Protein AF-A0A1S2LWA8-F1 (afdb_monomer_lite)

Structure (mmCIF, N/CA/C/O backbone):
data_AF-A0A1S2LWA8-F1
#
_entry.id   AF-A0A1S2LWA8-F1
#
loop_
_atom_site.group_PDB
_atom_site.id
_atom_site.type_symbol
_atom_site.label_atom_id
_atom_site.label_alt_id
_atom_site.label_comp_id
_atom_site.label_asym_id
_atom_site.label_entity_id
_atom_site.label_seq_id
_atom_site.pdbx_PDB_ins_code
_atom_site.Cartn_x
_atom_site.Cartn_y
_atom_site.Cartn_z
_atom_site.occupancy
_atom_site.B_iso_or_equiv
_atom_site.auth_seq_id
_atom_site.auth_comp_id
_atom_site.auth_asym_id
_atom_site.auth_atom_id
_atom_site.pdbx_PDB_model_num
ATOM 1 N N . MET A 1 1 ? -25.004 -13.794 8.373 1.00 42.56 1 MET A N 1
ATOM 2 C CA . MET A 1 1 ? -23.768 -14.516 8.740 1.00 42.56 1 MET A CA 1
ATOM 3 C C . MET A 1 1 ? -23.970 -15.982 8.412 1.00 42.56 1 MET A C 1
ATOM 5 O O . MET A 1 1 ? -24.884 -16.584 8.961 1.00 42.56 1 MET A O 1
ATOM 9 N N . SER A 1 2 ? -23.200 -16.528 7.473 1.00 46.38 2 SER A N 1
ATOM 10 C CA . SER A 1 2 ? -23.261 -17.955 7.141 1.00 46.38 2 SER A CA 1
ATOM 11 C C . SER A 1 2 ? -22.416 -18.733 8.149 1.00 46.38 2 SER A C 1
ATOM 13 O O . SER A 1 2 ? -21.214 -18.502 8.241 1.00 46.38 2 SER A O 1
ATOM 15 N N . ASN A 1 3 ? -23.039 -19.629 8.916 1.00 40.62 3 ASN A N 1
ATOM 16 C CA . ASN A 1 3 ? -22.340 -20.560 9.801 1.00 40.62 3 ASN A CA 1
ATOM 17 C C . ASN A 1 3 ? -21.990 -21.819 9.009 1.00 40.62 3 ASN A C 1
ATOM 19 O O . ASN A 1 3 ? -22.881 -22.567 8.609 1.00 40.62 3 ASN A O 1
ATOM 23 N N . PHE A 1 4 ? -20.702 -22.062 8.788 1.00 53.09 4 PHE A N 1
ATOM 24 C CA . PHE A 1 4 ? -20.231 -23.318 8.215 1.00 53.09 4 PHE A CA 1
ATOM 25 C C . PHE A 1 4 ? -19.906 -24.288 9.353 1.00 53.09 4 PHE A C 1
ATOM 27 O O . PHE A 1 4 ? -19.046 -24.005 10.184 1.00 53.09 4 PHE A O 1
ATOM 34 N N . VAL A 1 5 ? -20.593 -25.431 9.398 1.00 47.03 5 VAL A N 1
ATOM 35 C CA . VAL A 1 5 ? -20.326 -26.511 10.357 1.00 47.03 5 VAL A CA 1
ATOM 36 C C . VAL A 1 5 ? -19.763 -27.703 9.589 1.00 47.03 5 VAL A C 1
ATOM 38 O O . VAL A 1 5 ? -20.444 -28.262 8.735 1.00 47.03 5 VAL A O 1
ATOM 41 N N . GLY A 1 6 ? -18.519 -28.079 9.901 1.00 55.72 6 GLY A N 1
ATOM 42 C CA . GLY A 1 6 ? -17.892 -29.320 9.436 1.00 55.72 6 GLY A CA 1
ATOM 43 C C . GLY A 1 6 ? -17.455 -29.323 7.969 1.00 55.72 6 GLY A C 1
ATOM 44 O O . GLY A 1 6 ? -17.996 -30.078 7.167 1.00 55.72 6 GLY A O 1
ATOM 45 N N . ILE A 1 7 ? -16.435 -28.535 7.616 1.00 67.88 7 ILE A N 1
ATOM 46 C CA . ILE A 1 7 ? -15.766 -28.664 6.313 1.00 67.88 7 ILE A CA 1
ATOM 47 C C . ILE A 1 7 ? -14.689 -29.750 6.436 1.00 67.88 7 ILE A C 1
ATOM 49 O O . ILE A 1 7 ? -13.716 -29.585 7.169 1.00 67.88 7 ILE A O 1
ATOM 53 N N . ASN A 1 8 ? -14.868 -30.868 5.731 1.00 59.00 8 ASN A N 1
ATOM 54 C CA . ASN A 1 8 ? -13.890 -31.953 5.655 1.00 59.00 8 ASN A CA 1
ATOM 55 C C . ASN A 1 8 ? -13.196 -31.902 4.289 1.00 59.00 8 ASN A C 1
ATOM 57 O O . ASN A 1 8 ? -13.852 -32.088 3.265 1.00 59.00 8 ASN A O 1
ATOM 61 N N . ILE A 1 9 ? -11.892 -31.619 4.278 1.00 65.38 9 ILE A N 1
ATOM 62 C CA . ILE A 1 9 ? -11.094 -31.483 3.055 1.00 65.38 9 ILE A CA 1
ATOM 63 C C . ILE A 1 9 ? -10.131 -32.666 2.982 1.00 65.38 9 ILE A C 1
ATOM 65 O O . ILE A 1 9 ? -9.384 -32.920 3.925 1.00 65.38 9 ILE A O 1
ATOM 69 N N . LYS A 1 10 ? -10.169 -33.395 1.866 1.00 55.91 10 LYS A N 1
ATOM 70 C CA . LYS A 1 10 ? -9.328 -34.565 1.584 1.00 55.91 10 LYS A CA 1
ATOM 71 C C . LYS A 1 10 ? -8.577 -34.343 0.269 1.00 55.91 10 LYS A C 1
ATOM 73 O O . LYS A 1 10 ? -9.036 -33.560 -0.556 1.00 55.91 10 LYS A O 1
ATOM 78 N N . ASP A 1 11 ? -7.433 -35.007 0.112 1.00 54.97 11 ASP A N 1
ATOM 79 C CA . ASP A 1 11 ? -6.541 -34.923 -1.059 1.00 54.97 11 ASP A CA 1
ATOM 80 C C . ASP A 1 11 ? -6.012 -33.512 -1.375 1.00 54.97 11 ASP A C 1
ATOM 82 O O . ASP A 1 11 ? -6.170 -32.975 -2.467 1.00 54.97 11 ASP A O 1
ATOM 86 N N . THR A 1 12 ? -5.319 -32.899 -0.410 1.00 56.97 12 THR A N 1
ATOM 87 C CA . THR A 1 12 ? -4.742 -31.547 -0.542 1.00 56.97 12 THR A CA 1
ATOM 88 C C . THR A 1 12 ? -3.386 -31.504 -1.248 1.00 56.97 12 THR A C 1
ATOM 90 O O . THR A 1 12 ? -2.685 -30.492 -1.179 1.00 56.97 12 THR A O 1
ATOM 93 N N . SER A 1 13 ? -2.967 -32.585 -1.900 1.00 45.88 13 SER A N 1
ATOM 94 C CA . SER A 1 13 ? -1.712 -32.620 -2.650 1.00 45.88 13 SER A CA 1
ATOM 95 C C . SER A 1 13 ? -1.758 -31.539 -3.739 1.00 45.88 13 SER A C 1
ATOM 97 O O . SER A 1 13 ? -2.623 -31.568 -4.608 1.00 45.88 13 SER A O 1
ATOM 99 N N . ASN A 1 14 ? -0.867 -30.548 -3.657 1.00 47.25 14 ASN A N 1
ATOM 100 C CA . ASN A 1 14 ? -0.831 -29.348 -4.512 1.00 47.25 14 ASN A CA 1
ATOM 101 C C . ASN A 1 14 ? -2.046 -28.402 -4.426 1.00 47.25 14 ASN A C 1
ATOM 103 O O . ASN A 1 14 ? -2.249 -27.587 -5.324 1.00 47.25 14 ASN A O 1
ATOM 107 N N . SER A 1 15 ? -2.832 -28.457 -3.352 1.00 49.28 15 SER A N 1
ATOM 108 C CA . SER A 1 15 ? -3.940 -27.520 -3.133 1.00 49.28 15 SER A CA 1
ATOM 109 C C . SER A 1 15 ? -3.605 -26.499 -2.048 1.00 49.28 15 SER A C 1
ATOM 111 O O . SER A 1 15 ? -3.005 -26.841 -1.032 1.00 49.28 15 SER A O 1
ATOM 113 N N . ASN A 1 16 ? -4.034 -25.249 -2.238 1.00 49.22 16 ASN A N 1
ATOM 114 C CA . ASN A 1 16 ? -3.970 -24.214 -1.208 1.00 49.22 16 ASN A CA 1
ATOM 115 C C . ASN A 1 16 ? -5.386 -23.960 -0.672 1.00 49.22 16 ASN A C 1
ATOM 117 O O . ASN A 1 16 ? -6.257 -23.512 -1.416 1.00 49.22 16 ASN A O 1
ATOM 121 N N . ILE A 1 17 ? -5.626 -24.281 0.600 1.00 53.62 17 ILE A N 1
ATOM 122 C CA . ILE A 1 17 ? -6.895 -24.008 1.280 1.00 53.62 17 ILE A CA 1
ATOM 123 C C . ILE A 1 17 ? -6.747 -22.671 1.980 1.00 53.62 17 ILE A C 1
ATOM 125 O O . ILE A 1 17 ? -5.808 -22.471 2.748 1.00 53.62 17 ILE A O 1
ATOM 129 N N . THR A 1 18 ? -7.683 -21.760 1.747 1.00 48.44 18 THR A N 1
ATOM 130 C CA . THR A 1 18 ? -7.630 -20.450 2.382 1.00 48.44 18 THR A CA 1
ATOM 131 C C . THR A 1 18 ? -8.966 -20.094 3.014 1.00 48.44 18 THR A C 1
ATOM 133 O O . THR A 1 18 ? -9.996 -20.062 2.348 1.00 48.44 18 THR A O 1
ATOM 136 N N . LEU A 1 19 ? -8.935 -19.875 4.328 1.00 51.50 19 LEU A N 1
ATOM 137 C CA . LEU A 1 19 ? -10.082 -19.546 5.171 1.00 51.50 19 LEU A CA 1
ATOM 138 C C . LEU A 1 19 ? -9.870 -18.123 5.703 1.00 51.50 19 LEU A C 1
ATOM 140 O O . LEU A 1 19 ? -8.947 -17.889 6.480 1.00 51.50 19 LEU A O 1
ATOM 144 N N . GLY A 1 20 ? -10.678 -17.170 5.243 1.00 52.88 20 GLY A N 1
ATOM 145 C CA . GLY A 1 20 ? -10.557 -15.751 5.586 1.00 52.88 20 GLY A CA 1
ATOM 146 C C . GLY A 1 20 ? -11.265 -14.858 4.569 1.00 52.88 20 GLY A C 1
ATOM 147 O O . GLY A 1 20 ? -11.812 -15.353 3.585 1.00 52.88 20 GLY A O 1
ATOM 148 N N . ASP A 1 21 ? -11.259 -13.549 4.817 1.00 54.19 21 ASP A N 1
ATOM 149 C CA . ASP A 1 21 ? -11.858 -12.551 3.931 1.00 54.19 21 ASP A CA 1
ATOM 150 C C . ASP A 1 21 ? -11.178 -12.603 2.549 1.00 54.19 21 ASP A C 1
ATOM 152 O O . ASP A 1 21 ? -9.986 -12.303 2.410 1.00 54.19 21 ASP A O 1
ATOM 156 N N . GLY A 1 22 ? -11.907 -13.086 1.535 1.00 51.97 22 GLY A N 1
ATOM 157 C CA . GLY A 1 22 ? -11.350 -13.495 0.237 1.00 51.97 22 GLY A CA 1
ATOM 158 C C . GLY A 1 22 ? -10.564 -12.391 -0.477 1.00 51.97 22 GLY A C 1
ATOM 159 O O . GLY A 1 22 ? -9.638 -12.675 -1.238 1.00 51.97 22 GLY A O 1
ATOM 160 N N . ASN A 1 23 ? -10.861 -11.134 -0.158 1.00 56.72 23 ASN A N 1
ATOM 161 C CA . ASN A 1 23 ? -10.221 -9.956 -0.728 1.00 56.72 23 ASN A CA 1
ATOM 162 C C . ASN A 1 23 ? -8.742 -9.826 -0.322 1.00 56.72 23 ASN A C 1
ATOM 164 O O . ASN A 1 23 ? -7.891 -9.570 -1.177 1.00 56.72 23 ASN A O 1
ATOM 168 N N . LEU A 1 24 ? -8.391 -10.086 0.945 1.00 60.09 24 LEU A N 1
ATOM 169 C CA . LEU A 1 24 ? -7.002 -9.994 1.428 1.00 60.09 24 LEU A CA 1
ATOM 170 C C . LEU A 1 24 ? -6.101 -11.080 0.834 1.00 60.09 24 LEU A C 1
ATOM 172 O O . LEU A 1 24 ? -4.914 -10.859 0.588 1.00 60.09 24 LEU A O 1
ATOM 176 N N . LEU A 1 25 ? -6.660 -12.260 0.592 1.00 58.62 25 LEU A N 1
ATOM 177 C CA . LEU A 1 25 ? -5.923 -13.413 0.081 1.00 58.62 25 LEU A CA 1
ATOM 178 C C . LEU A 1 25 ? -5.597 -13.253 -1.401 1.00 58.62 25 LEU A C 1
ATOM 180 O O . LEU A 1 25 ? -4.465 -13.511 -1.808 1.00 58.62 25 LEU A O 1
ATOM 184 N N . LEU A 1 26 ? -6.550 -12.740 -2.181 1.00 61.88 26 LEU A N 1
ATOM 185 C CA . LEU A 1 26 ? -6.325 -12.360 -3.574 1.00 61.88 26 LEU A CA 1
ATOM 186 C C . LEU A 1 26 ? -5.265 -11.256 -3.682 1.00 61.88 26 LEU A C 1
ATOM 188 O O . LEU A 1 26 ? -4.352 -11.361 -4.503 1.00 61.88 26 LEU A O 1
ATOM 192 N N . ILE A 1 27 ? -5.319 -10.243 -2.806 1.00 65.81 27 ILE A N 1
ATOM 193 C CA . ILE A 1 27 ? -4.294 -9.192 -2.732 1.00 65.81 27 ILE A CA 1
ATOM 194 C C . ILE A 1 27 ? -2.911 -9.799 -2.446 1.00 65.81 27 ILE A C 1
ATOM 196 O O . ILE A 1 27 ? -1.965 -9.515 -3.180 1.00 65.81 27 ILE A O 1
ATOM 200 N N . ARG A 1 28 ? -2.784 -10.674 -1.437 1.00 68.62 28 ARG A N 1
ATOM 201 C CA . ARG A 1 28 ? -1.499 -11.300 -1.068 1.00 68.62 28 ARG A CA 1
ATOM 202 C C . ARG A 1 28 ? -0.938 -12.205 -2.168 1.00 68.62 28 ARG A C 1
ATOM 204 O O . ARG A 1 28 ? 0.252 -12.124 -2.453 1.00 68.62 28 ARG A O 1
ATOM 211 N N . GLN A 1 29 ? -1.771 -13.005 -2.833 1.00 68.81 29 GLN A N 1
ATOM 212 C CA . GLN A 1 29 ? -1.335 -13.837 -3.964 1.00 68.81 29 GLN A CA 1
ATOM 213 C C . GLN A 1 29 ? -0.845 -12.992 -5.147 1.00 68.81 29 GLN A C 1
ATOM 215 O O . GLN A 1 29 ? 0.167 -13.317 -5.768 1.00 68.81 29 GLN A O 1
ATOM 220 N N . ASN A 1 30 ? -1.532 -11.890 -5.453 1.00 72.56 30 ASN A N 1
ATOM 221 C CA . ASN A 1 30 ? -1.114 -10.983 -6.520 1.00 72.56 30 ASN A CA 1
ATOM 222 C C . ASN A 1 30 ? 0.151 -10.202 -6.149 1.00 72.56 30 ASN A C 1
ATOM 224 O O . ASN A 1 30 ? 0.983 -9.959 -7.019 1.00 72.56 30 ASN A O 1
ATOM 228 N N . ILE A 1 31 ? 0.343 -9.881 -4.867 1.00 76.88 31 ILE A N 1
ATOM 229 C CA . ILE A 1 31 ? 1.597 -9.327 -4.347 1.00 76.88 31 ILE A CA 1
ATOM 230 C C . ILE A 1 31 ? 2.751 -10.308 -4.553 1.00 76.88 31 ILE A C 1
ATOM 232 O O . ILE A 1 31 ? 3.779 -9.904 -5.086 1.00 76.88 31 ILE A O 1
ATOM 236 N N . SER A 1 32 ? 2.590 -11.590 -4.213 1.00 72.94 32 SER A N 1
ATOM 237 C CA . SER A 1 32 ? 3.631 -12.601 -4.449 1.00 72.94 32 SER A CA 1
ATOM 238 C C . SER A 1 32 ? 4.018 -12.686 -5.928 1.00 72.94 32 SER A C 1
ATOM 240 O O . SER A 1 32 ? 5.197 -12.580 -6.253 1.00 72.94 32 SER A O 1
ATOM 242 N N . LYS A 1 33 ? 3.036 -12.744 -6.837 1.00 75.31 33 LYS A N 1
ATOM 243 C CA . LYS A 1 33 ? 3.288 -12.730 -8.291 1.00 75.31 33 LYS A CA 1
ATOM 244 C C . LYS A 1 33 ? 3.974 -11.446 -8.760 1.00 75.31 33 LYS A C 1
ATOM 246 O O . LYS A 1 33 ? 4.820 -11.479 -9.650 1.00 75.31 33 LYS A O 1
ATOM 251 N N . LEU A 1 34 ? 3.612 -10.303 -8.178 1.00 75.81 34 LEU A N 1
ATOM 252 C CA . LEU A 1 34 ? 4.252 -9.028 -8.487 1.00 75.81 34 LEU A CA 1
ATOM 253 C C . LEU A 1 34 ? 5.725 -9.022 -8.062 1.00 75.81 34 LEU A C 1
ATOM 255 O O . LEU A 1 34 ? 6.554 -8.480 -8.791 1.00 75.81 34 LEU A O 1
ATOM 259 N N . LEU A 1 35 ? 6.043 -9.608 -6.907 1.00 75.88 35 LEU A N 1
ATOM 260 C CA . LEU A 1 35 ? 7.411 -9.742 -6.402 1.00 75.88 35 LEU A CA 1
ATOM 261 C C . LEU A 1 35 ? 8.242 -10.732 -7.230 1.00 75.88 35 LEU A C 1
ATOM 263 O O . LEU A 1 35 ? 9.428 -10.497 -7.427 1.00 75.88 35 LEU A O 1
ATOM 267 N N . GLU A 1 36 ? 7.623 -11.793 -7.750 1.00 75.19 36 GLU A N 1
ATOM 268 C CA . GLU A 1 36 ? 8.255 -12.749 -8.674 1.00 75.19 36 GLU A CA 1
ATOM 269 C C . GLU A 1 36 ? 8.466 -12.166 -10.083 1.00 75.19 36 GLU A C 1
ATOM 271 O O . GLU A 1 36 ? 9.278 -12.666 -10.858 1.00 75.19 36 GLU A O 1
ATOM 276 N N . SER A 1 37 ? 7.750 -11.094 -10.434 1.00 72.19 37 SER A N 1
ATOM 277 C CA . SER A 1 37 ? 7.887 -10.440 -11.732 1.00 72.19 37 SER A CA 1
ATOM 278 C C . SER A 1 37 ? 9.163 -9.600 -11.812 1.00 72.19 37 SER A C 1
ATOM 280 O O . SER A 1 37 ? 9.261 -8.537 -11.190 1.00 72.19 37 SER A O 1
ATOM 282 N N . GLU A 1 38 ? 10.076 -10.013 -12.696 1.00 63.97 38 GLU A N 1
ATOM 283 C CA . GLU A 1 38 ? 11.296 -9.275 -13.065 1.00 63.97 38 GLU A CA 1
ATOM 284 C C . GLU A 1 38 ? 11.021 -7.947 -13.797 1.00 63.97 38 GLU A C 1
ATOM 286 O O . GLU A 1 38 ? 11.936 -7.151 -14.023 1.00 63.97 38 GLU A O 1
ATOM 291 N N . ALA A 1 39 ? 9.761 -7.670 -14.159 1.00 69.62 39 ALA A N 1
ATOM 292 C CA . ALA A 1 39 ? 9.381 -6.413 -14.787 1.00 69.62 39 ALA A CA 1
ATOM 293 C C . ALA A 1 39 ? 9.603 -5.248 -13.810 1.00 69.62 39 ALA A C 1
ATOM 295 O O . ALA A 1 39 ? 8.915 -5.108 -12.785 1.00 69.62 39 ALA A O 1
ATOM 296 N N . LYS A 1 40 ? 10.580 -4.401 -14.149 1.00 71.56 40 LYS A N 1
ATOM 297 C CA . LYS A 1 40 ? 10.893 -3.178 -13.411 1.00 71.56 40 LYS A CA 1
ATOM 298 C C . LYS A 1 40 ? 9.924 -2.069 -13.828 1.00 71.56 40 LYS A C 1
ATOM 300 O O . LYS A 1 40 ? 9.859 -1.755 -15.018 1.00 71.56 40 LYS A O 1
ATOM 305 N N . PRO A 1 41 ? 9.170 -1.474 -12.888 1.00 81.06 41 PRO A N 1
ATOM 306 C CA . PRO A 1 41 ? 8.303 -0.349 -13.202 1.00 81.06 41 PRO A CA 1
ATOM 307 C C . PRO A 1 41 ? 9.122 0.843 -13.701 1.00 81.06 41 PRO A C 1
ATOM 309 O O . PRO A 1 41 ? 10.227 1.099 -13.220 1.00 81.06 41 PRO A O 1
ATOM 312 N N . SER A 1 42 ? 8.576 1.576 -14.667 1.00 86.06 42 SER A N 1
ATOM 313 C CA . SER A 1 42 ? 9.225 2.774 -15.198 1.00 86.06 42 SER A CA 1
ATOM 314 C C . SER A 1 42 ? 9.237 3.909 -14.166 1.00 86.06 42 SER A C 1
ATOM 316 O O . SER A 1 42 ? 8.451 3.913 -13.215 1.00 86.06 42 SER A O 1
ATOM 318 N N . LYS A 1 43 ? 10.084 4.922 -14.382 1.00 88.81 43 LYS A N 1
ATOM 319 C CA . LYS A 1 43 ? 10.060 6.155 -13.582 1.00 88.81 43 LYS A CA 1
ATOM 320 C C . LYS A 1 43 ? 8.670 6.806 -13.568 1.00 88.81 43 LYS A C 1
ATOM 322 O O . LYS A 1 43 ? 8.185 7.168 -12.502 1.00 88.81 43 LYS A O 1
ATOM 327 N N . GLU A 1 44 ? 8.006 6.878 -14.721 1.00 89.75 44 GLU A N 1
ATOM 328 C CA . GLU A 1 44 ? 6.645 7.421 -14.848 1.00 89.75 44 GLU A CA 1
ATOM 3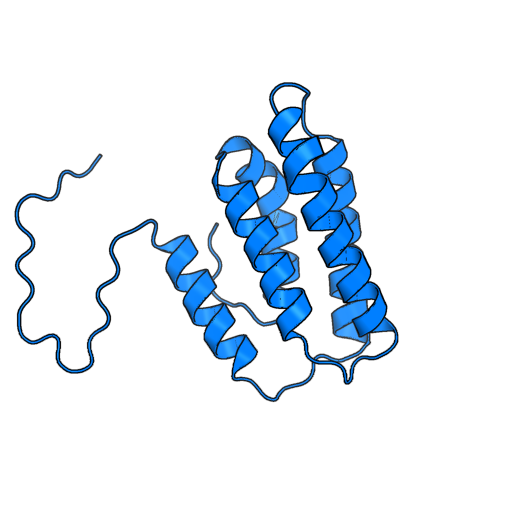29 C C . GLU A 1 44 ? 5.639 6.641 -13.985 1.00 89.75 44 GLU A C 1
ATOM 331 O O . GLU A 1 44 ? 4.778 7.222 -13.323 1.00 89.75 44 GLU A O 1
ATOM 336 N N . THR A 1 45 ? 5.779 5.313 -13.928 1.00 90.12 45 THR A N 1
ATOM 337 C CA . THR A 1 45 ? 4.967 4.465 -13.049 1.00 90.12 45 THR A CA 1
ATOM 338 C C . THR A 1 45 ? 5.137 4.884 -11.589 1.00 90.12 45 THR A C 1
ATOM 340 O O . THR A 1 45 ? 4.142 5.098 -10.898 1.00 90.12 45 THR A O 1
ATOM 343 N N . TRP A 1 46 ? 6.376 5.068 -11.125 1.00 92.00 46 TRP A N 1
ATOM 344 C CA . TRP A 1 46 ? 6.652 5.492 -9.751 1.00 92.00 46 TRP A CA 1
ATOM 345 C C . TRP A 1 46 ? 6.202 6.920 -9.450 1.00 92.00 46 TRP A C 1
ATOM 347 O O . TRP A 1 46 ? 5.700 7.173 -8.357 1.00 92.00 46 TRP A O 1
ATOM 357 N N . GLU A 1 47 ? 6.292 7.841 -10.408 1.00 92.69 47 GLU A N 1
ATOM 358 C CA . GLU A 1 47 ? 5.754 9.199 -10.263 1.00 92.69 47 GLU A CA 1
ATOM 359 C C . GLU A 1 47 ? 4.229 9.180 -10.089 1.00 92.69 47 GLU A C 1
ATOM 361 O O . GLU A 1 47 ? 3.678 9.914 -9.265 1.00 92.69 47 GLU A O 1
ATOM 366 N N . ASN A 1 48 ? 3.533 8.300 -10.810 1.00 93.31 48 ASN A N 1
ATOM 367 C CA . ASN A 1 48 ? 2.093 8.117 -10.648 1.00 93.31 48 ASN A CA 1
ATOM 368 C C . ASN A 1 48 ? 1.744 7.476 -9.295 1.00 93.31 48 ASN A C 1
ATOM 370 O O . ASN A 1 48 ? 0.811 7.931 -8.631 1.00 93.31 48 ASN A O 1
ATOM 374 N N . VAL A 1 49 ? 2.525 6.493 -8.830 1.00 93.25 49 VAL A N 1
ATOM 375 C CA . VAL A 1 49 ? 2.389 5.952 -7.464 1.00 93.25 49 VAL A CA 1
ATOM 376 C C . VAL A 1 49 ? 2.618 7.046 -6.417 1.00 93.25 49 VAL A C 1
ATOM 378 O O . VAL A 1 49 ? 1.870 7.128 -5.444 1.00 93.25 49 VAL A O 1
ATOM 381 N N . HIS A 1 50 ? 3.615 7.914 -6.609 1.00 94.00 50 HIS A N 1
ATOM 382 C CA . HIS A 1 50 ? 3.948 8.990 -5.670 1.00 94.00 50 HIS A CA 1
ATOM 383 C C . HIS A 1 50 ? 2.792 9.971 -5.502 1.00 94.00 50 HIS A C 1
ATOM 385 O O . HIS A 1 50 ? 2.416 10.283 -4.371 1.00 94.00 50 HIS A O 1
ATOM 391 N N . LYS A 1 51 ? 2.177 10.387 -6.616 1.00 94.81 51 LYS A N 1
ATOM 392 C CA . LYS A 1 51 ? 0.982 11.243 -6.617 1.00 94.81 51 LYS A CA 1
ATOM 393 C C . LYS A 1 51 ? -0.153 10.615 -5.814 1.00 94.81 51 LYS A C 1
ATOM 395 O O . LYS A 1 51 ? -0.725 11.269 -4.945 1.00 94.81 51 LYS A O 1
ATOM 400 N N . GLU A 1 52 ? -0.452 9.340 -6.051 1.00 93.69 52 GLU A N 1
ATOM 401 C CA . GLU A 1 52 ? -1.547 8.670 -5.344 1.00 93.69 52 GLU A CA 1
ATOM 402 C C . GLU A 1 52 ? -1.232 8.418 -3.860 1.00 93.69 52 GLU A C 1
ATOM 404 O O . GLU A 1 52 ? -2.127 8.519 -3.023 1.00 93.69 52 GLU A O 1
ATOM 409 N N . ILE A 1 53 ? 0.033 8.193 -3.488 1.00 93.56 53 ILE A N 1
ATOM 410 C CA . ILE A 1 53 ? 0.456 8.123 -2.079 1.00 93.56 53 ILE A CA 1
ATOM 411 C C . ILE A 1 53 ? 0.335 9.486 -1.381 1.00 93.56 53 ILE A C 1
ATOM 413 O O . ILE A 1 53 ? -0.036 9.544 -0.207 1.00 93.56 53 ILE A O 1
ATOM 417 N N . ILE A 1 54 ? 0.618 10.594 -2.074 1.00 93.88 54 ILE A N 1
ATOM 418 C CA . ILE A 1 54 ? 0.387 11.943 -1.537 1.00 93.88 54 ILE A CA 1
ATOM 419 C C . ILE A 1 54 ? -1.108 12.171 -1.304 1.00 93.88 54 ILE A C 1
ATOM 421 O O . ILE A 1 54 ? -1.483 12.643 -0.230 1.00 93.88 54 ILE A O 1
ATOM 425 N N . ASN A 1 55 ? -1.954 11.789 -2.262 1.00 94.06 55 ASN A N 1
ATOM 426 C CA . ASN A 1 55 ? -3.403 11.884 -2.112 1.00 94.06 55 ASN A CA 1
ATOM 427 C C . ASN A 1 55 ? -3.898 11.053 -0.921 1.00 94.06 55 ASN A C 1
ATOM 429 O O . ASN A 1 55 ? -4.623 11.568 -0.073 1.00 94.06 55 ASN A O 1
ATOM 433 N N . LEU A 1 56 ? -3.433 9.803 -0.807 1.00 93.06 56 LEU A N 1
ATOM 434 C CA . LEU A 1 56 ? -3.735 8.933 0.327 1.00 93.06 56 LEU A CA 1
ATOM 435 C C . LEU A 1 56 ? -3.328 9.588 1.651 1.00 93.06 56 LEU A C 1
ATOM 437 O O . LEU A 1 56 ? -4.106 9.595 2.596 1.00 93.06 56 LEU A O 1
ATOM 441 N N . ARG A 1 57 ? -2.132 10.182 1.727 1.00 92.75 57 ARG A N 1
ATOM 442 C CA . ARG A 1 57 ? -1.664 10.877 2.935 1.00 92.75 57 ARG A CA 1
ATOM 443 C C . ARG A 1 57 ? -2.573 12.038 3.329 1.00 92.75 57 ARG A C 1
ATOM 445 O O . ARG A 1 57 ? -2.785 12.240 4.520 1.00 92.75 57 ARG A O 1
ATOM 452 N N . ASN A 1 58 ? -3.049 12.818 2.364 1.00 92.88 58 ASN A N 1
ATOM 453 C CA . ASN A 1 58 ? -3.926 13.953 2.645 1.00 92.88 58 ASN A CA 1
ATOM 454 C C . ASN A 1 58 ? -5.264 13.472 3.207 1.00 92.88 58 ASN A C 1
ATOM 456 O O . ASN A 1 58 ? -5.673 13.944 4.257 1.00 92.88 58 ASN A O 1
ATOM 460 N N . ILE A 1 59 ? -5.854 12.445 2.598 1.00 91.94 59 ILE A N 1
ATOM 461 C CA . ILE A 1 59 ? -7.098 11.841 3.083 1.00 91.94 59 ILE A CA 1
ATOM 462 C C . ILE A 1 59 ? -6.938 11.222 4.470 1.00 91.94 59 ILE A C 1
ATOM 464 O O . ILE A 1 59 ? -7.808 11.374 5.318 1.00 91.94 59 ILE A O 1
ATOM 468 N N . VAL A 1 60 ? -5.805 10.569 4.744 1.00 90.38 60 VAL A N 1
ATOM 469 C CA . VAL A 1 60 ? -5.520 10.037 6.083 1.00 90.38 60 VAL A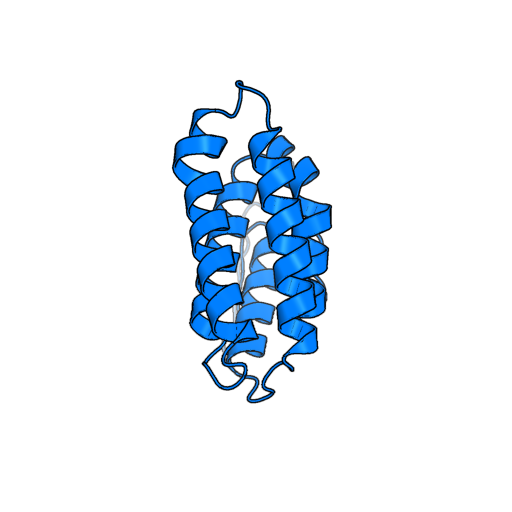 CA 1
ATOM 470 C C . VAL A 1 60 ? -5.499 11.151 7.127 1.00 90.38 60 VAL A C 1
ATOM 472 O O . VAL A 1 60 ? -6.031 10.964 8.212 1.00 90.38 60 VAL A O 1
ATOM 475 N N . LYS A 1 61 ? -4.951 12.327 6.807 1.00 88.56 61 LYS A N 1
ATOM 476 C CA . LYS A 1 61 ? -4.966 13.479 7.724 1.00 88.56 61 LYS A CA 1
ATOM 477 C C . LYS A 1 61 ? -6.360 14.067 7.947 1.00 88.56 61 LYS A C 1
ATOM 479 O O . LYS A 1 61 ? -6.563 14.725 8.957 1.00 88.56 61 LYS A O 1
ATOM 484 N N . GLU A 1 62 ? -7.279 13.853 7.013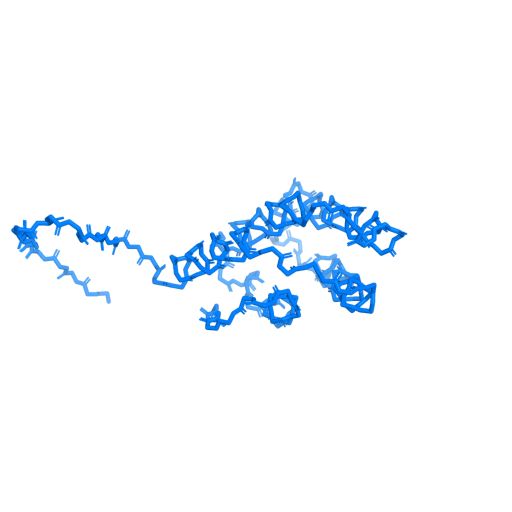 1.00 89.94 62 GLU A N 1
ATOM 485 C CA . GLU A 1 62 ? -8.670 14.312 7.092 1.00 89.94 62 GLU A CA 1
ATOM 486 C C . GLU A 1 62 ? -9.587 13.306 7.808 1.00 89.94 62 GLU A C 1
ATOM 488 O O . GLU A 1 62 ? -10.777 13.571 7.970 1.00 89.94 62 GLU A O 1
ATOM 493 N N . LEU A 1 63 ? -9.059 12.158 8.258 1.00 88.75 63 LEU A N 1
ATOM 494 C CA . LEU A 1 63 ? -9.821 11.223 9.085 1.00 88.75 63 LEU A CA 1
ATOM 495 C C . LEU A 1 63 ? -10.233 11.887 10.405 1.00 88.75 63 LEU A C 1
ATOM 497 O O . LEU A 1 63 ? -9.431 12.570 11.050 1.00 88.75 63 LEU A O 1
ATOM 501 N N . THR A 1 64 ? -11.482 11.639 10.803 1.00 86.94 64 THR A N 1
ATOM 502 C CA . THR A 1 64 ? -12.084 12.159 12.036 1.00 86.94 64 THR A CA 1
ATOM 503 C C . THR A 1 64 ? -11.314 11.711 13.277 1.00 86.94 64 THR A C 1
ATOM 505 O O . THR A 1 64 ? -10.636 10.681 13.273 1.00 86.94 64 THR A O 1
ATOM 508 N N . ASP A 1 65 ? -11.453 12.465 14.368 1.00 86.31 65 ASP A N 1
ATOM 509 C CA . ASP A 1 65 ? -10.754 12.180 15.630 1.00 86.31 65 ASP A CA 1
ATOM 510 C C . ASP A 1 65 ? -11.201 10.863 16.285 1.00 86.31 65 ASP A C 1
ATOM 512 O O . ASP A 1 65 ? -10.460 10.262 17.054 1.00 86.31 65 ASP A O 1
ATOM 516 N N . GLU A 1 66 ? -12.357 10.320 15.891 1.00 84.38 66 GLU A N 1
ATOM 517 C CA . GLU A 1 66 ? -12.779 8.955 16.248 1.00 84.38 66 GLU A CA 1
ATOM 518 C C . GLU A 1 66 ? -11.755 7.888 15.814 1.00 84.38 66 GLU A C 1
ATOM 520 O O . GLU A 1 66 ? -11.684 6.807 16.401 1.00 84.38 66 GLU A O 1
ATOM 525 N N . TYR A 1 67 ? -10.931 8.201 14.810 1.00 85.25 67 TYR A N 1
ATOM 526 C CA . TYR A 1 67 ? -9.853 7.354 14.312 1.00 85.25 67 TYR A CA 1
ATOM 527 C C . TYR A 1 67 ? -8.461 7.853 14.691 1.00 85.25 67 TYR A C 1
ATOM 529 O O . TYR A 1 67 ? -7.495 7.305 14.168 1.00 85.25 67 TYR A O 1
ATOM 537 N N . GLU A 1 68 ? -8.328 8.837 15.587 1.00 86.44 68 GLU A N 1
ATOM 538 C CA . GLU A 1 68 ? -7.064 9.509 15.932 1.00 86.44 68 GLU A CA 1
ATOM 539 C C . GLU A 1 68 ? -5.922 8.520 16.210 1.00 86.44 68 GLU A C 1
ATOM 541 O O . GLU A 1 68 ? -4.866 8.606 15.588 1.00 86.44 68 GLU A O 1
ATOM 546 N N . VAL A 1 69 ? -6.159 7.498 17.036 1.00 88.06 69 VAL A N 1
ATOM 547 C CA . VAL A 1 69 ? -5.145 6.478 17.365 1.00 88.06 69 VAL A CA 1
ATOM 548 C C . VAL A 1 69 ? -4.681 5.712 16.118 1.00 88.06 69 VAL A C 1
ATOM 550 O O . VAL A 1 69 ? -3.486 5.526 15.892 1.00 88.06 69 VAL A O 1
ATOM 553 N N . ILE A 1 70 ? -5.604 5.269 15.256 1.00 87.62 70 ILE A N 1
ATOM 554 C CA . ILE A 1 70 ? -5.240 4.540 14.028 1.00 87.62 70 ILE A CA 1
ATOM 555 C C . ILE A 1 70 ? -4.597 5.496 13.014 1.00 87.62 70 ILE A C 1
ATOM 557 O O . ILE A 1 70 ? -3.613 5.137 12.365 1.00 87.62 70 ILE A O 1
ATOM 561 N N . ARG A 1 71 ? -5.131 6.713 12.889 1.00 88.81 71 ARG A N 1
ATOM 562 C CA . ARG A 1 71 ? -4.665 7.773 11.995 1.00 88.81 71 ARG A CA 1
ATOM 563 C C . ARG A 1 71 ? -3.226 8.158 12.310 1.00 88.81 71 ARG A C 1
ATOM 565 O O . ARG A 1 71 ? -2.391 8.138 11.405 1.00 88.81 71 ARG A O 1
ATOM 572 N N . ASP A 1 72 ? -2.931 8.473 13.563 1.00 88.88 72 ASP A N 1
ATOM 573 C CA . ASP A 1 72 ? -1.685 9.129 13.951 1.00 88.88 72 ASP A CA 1
ATOM 574 C C . ASP A 1 72 ? -0.601 8.127 14.344 1.00 88.88 72 ASP A C 1
ATOM 576 O O . ASP A 1 72 ? 0.556 8.299 13.955 1.00 88.88 72 ASP A O 1
ATOM 580 N N . GLU A 1 73 ? -0.954 7.033 15.023 1.00 89.81 73 GLU A N 1
ATOM 581 C CA . GLU A 1 73 ? 0.040 6.059 15.489 1.00 89.81 73 GLU A CA 1
ATOM 582 C C . GLU A 1 73 ? 0.359 4.979 14.448 1.00 89.81 73 GLU A C 1
ATOM 584 O O . GLU A 1 73 ? 1.466 4.436 14.436 1.00 89.81 73 GLU A O 1
ATOM 589 N N . GLN A 1 74 ? -0.581 4.659 13.551 1.00 90.88 74 GLN A N 1
ATOM 590 C CA . GLN A 1 74 ? -0.422 3.546 12.606 1.00 90.88 74 GLN A CA 1
ATOM 591 C C . GLN A 1 74 ? -0.352 4.024 11.153 1.00 90.88 74 GLN A C 1
ATOM 593 O O . GLN A 1 74 ? 0.650 3.805 10.464 1.00 90.88 74 GLN A O 1
ATOM 598 N N . LEU A 1 75 ? -1.400 4.694 10.674 1.00 90.06 75 LEU A N 1
ATOM 599 C CA . LEU A 1 75 ? -1.601 4.947 9.253 1.00 90.06 75 LEU A CA 1
ATOM 600 C C . LEU A 1 75 ? -0.713 6.081 8.729 1.00 90.06 75 LEU A C 1
ATOM 602 O O . LEU A 1 75 ? -0.040 5.912 7.713 1.00 90.06 75 LEU A O 1
ATOM 606 N N . THR A 1 76 ? -0.619 7.202 9.444 1.00 92.19 76 THR A N 1
ATOM 607 C CA . THR A 1 76 ? 0.249 8.330 9.073 1.00 92.19 76 THR A CA 1
ATOM 608 C C . THR A 1 76 ? 1.728 7.925 8.986 1.00 92.19 76 THR A C 1
ATOM 610 O O . THR A 1 76 ? 2.368 8.236 7.968 1.00 92.19 76 THR A O 1
ATOM 613 N N . PRO A 1 77 ? 2.301 7.192 9.965 1.00 94.31 77 PRO 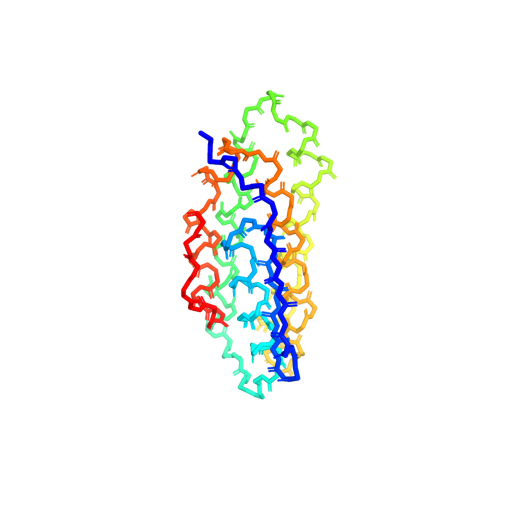A N 1
ATOM 614 C CA . PRO A 1 77 ? 3.656 6.663 9.860 1.00 94.31 77 PRO A CA 1
ATOM 615 C C . PRO A 1 77 ? 3.820 5.675 8.703 1.00 94.31 77 PRO A C 1
ATOM 617 O O . PRO A 1 77 ? 4.812 5.759 7.976 1.00 94.31 77 PRO A O 1
ATOM 620 N N . ALA A 1 78 ? 2.860 4.766 8.494 1.00 93.19 78 ALA A N 1
ATOM 621 C CA . ALA A 1 78 ? 2.915 3.778 7.416 1.00 93.19 78 ALA A CA 1
ATOM 622 C C . ALA A 1 78 ? 2.910 4.439 6.027 1.00 93.19 78 ALA A C 1
ATOM 624 O O . ALA A 1 78 ? 3.799 4.174 5.214 1.00 93.19 78 ALA A O 1
ATOM 625 N N . VAL A 1 79 ? 1.986 5.373 5.787 1.00 93.38 79 VAL A N 1
ATOM 626 C CA . VAL A 1 79 ? 1.897 6.137 4.533 1.00 93.38 79 VAL A CA 1
ATOM 627 C C . VAL A 1 79 ? 3.142 6.999 4.323 1.00 93.38 79 VAL A C 1
ATOM 629 O O . VAL A 1 79 ? 3.668 7.072 3.214 1.00 93.38 79 VAL A O 1
ATOM 632 N N . SER A 1 80 ? 3.682 7.604 5.383 1.00 92.94 80 SER A N 1
ATOM 633 C CA . SER A 1 80 ? 4.914 8.401 5.289 1.00 92.94 80 SER A CA 1
ATOM 634 C C . SER A 1 80 ? 6.139 7.550 4.935 1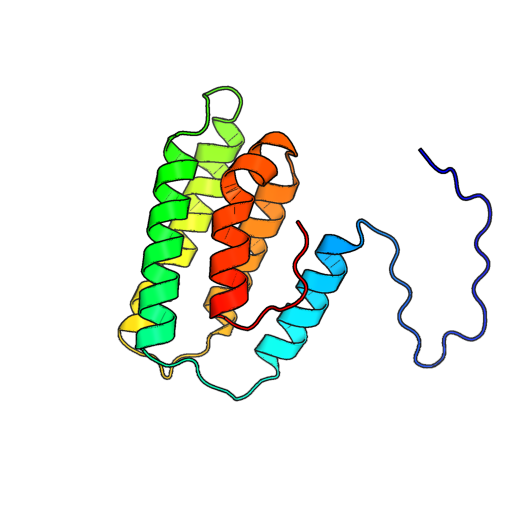.00 92.94 80 SER A C 1
ATOM 636 O O . SER A 1 80 ? 6.973 7.982 4.139 1.00 92.94 80 SER A O 1
ATOM 638 N N . LYS A 1 81 ? 6.249 6.332 5.484 1.00 93.50 81 LYS A N 1
ATOM 639 C CA . LYS A 1 81 ? 7.308 5.376 5.120 1.00 93.50 81 LYS A CA 1
ATOM 640 C C . LYS A 1 81 ? 7.173 4.926 3.665 1.00 93.50 81 LYS A C 1
ATOM 642 O O . LYS A 1 81 ? 8.173 4.922 2.954 1.00 93.50 81 LYS A O 1
ATOM 647 N N . ALA A 1 82 ? 5.959 4.606 3.215 1.00 92.50 82 ALA A N 1
ATOM 648 C CA . ALA A 1 82 ? 5.707 4.245 1.822 1.00 92.50 82 ALA A CA 1
ATOM 649 C C . ALA A 1 82 ? 6.049 5.397 0.865 1.00 92.50 82 ALA A C 1
ATOM 651 O O . ALA A 1 82 ? 6.731 5.172 -0.127 1.00 92.50 82 ALA A O 1
ATOM 652 N N . LYS A 1 83 ? 5.678 6.641 1.198 1.00 94.19 83 LYS A N 1
ATOM 653 C CA . LYS A 1 83 ? 6.027 7.839 0.413 1.00 94.19 83 LYS A CA 1
ATOM 654 C C . LYS A 1 83 ? 7.531 7.980 0.202 1.00 94.19 83 LYS A C 1
ATOM 656 O O . LYS A 1 83 ? 7.959 8.164 -0.930 1.00 94.19 83 LYS A O 1
ATOM 661 N N . ARG A 1 84 ? 8.320 7.866 1.276 1.00 93.69 84 ARG A N 1
ATOM 662 C CA . ARG A 1 84 ? 9.789 7.943 1.198 1.00 93.69 84 ARG A CA 1
ATOM 663 C C . ARG A 1 84 ? 10.376 6.836 0.330 1.00 93.69 84 ARG A C 1
ATOM 665 O O . ARG A 1 84 ? 11.357 7.065 -0.362 1.00 93.69 84 ARG A O 1
ATOM 672 N N . GLU A 1 85 ? 9.793 5.641 0.372 1.00 93.56 85 GLU A N 1
ATOM 673 C CA . GLU A 1 85 ? 10.242 4.537 -0.478 1.00 93.56 85 GLU A CA 1
ATOM 674 C C . GLU A 1 85 ? 9.951 4.808 -1.955 1.00 93.56 85 GLU A C 1
ATOM 676 O O . GLU A 1 85 ? 10.818 4.626 -2.801 1.00 93.56 85 GLU A O 1
ATOM 681 N N . VAL A 1 86 ? 8.760 5.327 -2.262 1.00 93.25 86 VAL A N 1
ATOM 682 C CA . VAL A 1 86 ? 8.421 5.722 -3.632 1.00 93.25 86 VAL A CA 1
ATOM 683 C C . VAL A 1 86 ? 9.330 6.840 -4.127 1.00 93.25 86 VAL A C 1
ATOM 685 O O . VAL A 1 86 ? 9.756 6.788 -5.270 1.00 93.25 86 VAL A O 1
ATOM 688 N N . GLU A 1 87 ? 9.677 7.822 -3.292 1.00 93.06 87 GLU A N 1
ATOM 689 C CA . GLU A 1 87 ? 10.615 8.894 -3.668 1.00 93.06 87 GLU A CA 1
ATOM 690 C C . GLU A 1 87 ? 11.970 8.330 -4.112 1.00 93.06 87 GLU A C 1
ATOM 692 O O . GLU A 1 87 ? 12.469 8.697 -5.175 1.00 93.06 87 GLU A O 1
ATOM 697 N N . LYS A 1 88 ? 12.507 7.346 -3.380 1.00 92.50 88 LYS A N 1
ATOM 698 C CA . LYS A 1 88 ? 13.730 6.642 -3.792 1.00 92.50 88 LYS A CA 1
ATOM 699 C C . LYS A 1 88 ? 13.560 5.910 -5.121 1.00 92.50 88 LYS A C 1
ATOM 701 O O . LYS A 1 88 ? 14.487 5.910 -5.924 1.00 92.50 88 LYS A O 1
ATOM 706 N N . LEU A 1 89 ? 12.406 5.284 -5.353 1.00 90.12 89 LEU A N 1
ATOM 707 C CA . LEU A 1 89 ? 12.101 4.548 -6.586 1.00 90.12 89 LEU A CA 1
ATOM 708 C C . LEU A 1 89 ? 11.845 5.476 -7.787 1.00 90.12 89 LEU A C 1
ATOM 710 O O . LEU A 1 89 ? 12.142 5.106 -8.920 1.00 90.12 89 LEU A O 1
ATOM 714 N N . VAL A 1 90 ? 11.355 6.696 -7.555 1.00 91.31 90 VAL A N 1
ATOM 715 C CA . VAL A 1 90 ? 11.259 7.752 -8.578 1.00 91.31 90 VAL A CA 1
ATOM 716 C C . VAL A 1 90 ? 12.654 8.216 -8.997 1.00 91.31 90 VAL A C 1
ATOM 718 O O . VAL A 1 90 ? 12.923 8.370 -10.189 1.00 91.31 90 VAL A O 1
ATOM 721 N N . GLU A 1 91 ? 13.552 8.425 -8.035 1.00 89.81 91 GLU A N 1
ATOM 722 C CA . GLU A 1 91 ? 14.939 8.819 -8.305 1.00 89.81 91 GLU A CA 1
ATOM 723 C C . GLU A 1 91 ? 15.747 7.673 -8.930 1.00 89.81 91 GLU A C 1
ATOM 725 O O . GLU A 1 91 ? 16.530 7.891 -9.851 1.00 89.81 91 GLU A O 1
ATOM 730 N N . ASN A 1 92 ? 15.514 6.441 -8.469 1.00 87.31 92 ASN A N 1
ATOM 731 C CA . ASN A 1 92 ? 16.262 5.246 -8.841 1.00 87.31 92 ASN A CA 1
ATOM 732 C C . ASN A 1 92 ? 15.314 4.086 -9.185 1.00 87.31 92 ASN A C 1
ATOM 734 O O . ASN A 1 92 ? 15.209 3.100 -8.455 1.00 87.31 92 ASN A O 1
ATOM 738 N N . SER A 1 93 ? 14.668 4.169 -10.350 1.00 79.88 93 SER A N 1
ATOM 739 C CA . SER A 1 93 ? 13.696 3.161 -10.829 1.00 79.88 93 SER A CA 1
ATOM 740 C C . SER A 1 93 ? 14.249 1.736 -11.004 1.00 79.88 93 SER A C 1
ATOM 742 O O . SER A 1 93 ? 13.490 0.792 -11.212 1.00 79.88 93 SER A O 1
ATOM 744 N N . HIS A 1 94 ? 15.569 1.553 -10.898 1.00 76.81 94 HIS A N 1
ATOM 745 C CA . HIS A 1 94 ? 16.224 0.246 -10.947 1.00 76.81 94 HIS A CA 1
ATOM 746 C C . HIS A 1 94 ? 16.247 -0.506 -9.611 1.00 76.81 94 HIS A C 1
ATOM 748 O O . HIS A 1 94 ? 16.575 -1.700 -9.633 1.00 76.81 94 HIS A O 1
ATOM 754 N N . LEU A 1 95 ? 15.942 0.176 -8.497 1.00 82.19 95 LEU A N 1
ATOM 755 C CA . LEU A 1 95 ? 15.855 -0.416 -7.163 1.00 82.19 95 LEU A CA 1
ATOM 756 C C . LEU A 1 95 ? 14.705 -1.424 -7.079 1.00 82.19 95 LEU A C 1
ATOM 758 O O . LEU A 1 95 ? 13.733 -1.365 -7.834 1.00 82.19 95 LEU A O 1
ATOM 762 N N . ASP A 1 96 ? 14.840 -2.369 -6.155 1.00 82.94 96 ASP A N 1
ATOM 763 C CA . ASP A 1 96 ? 13.831 -3.394 -5.930 1.00 82.94 96 ASP A CA 1
ATOM 764 C C . ASP A 1 96 ? 12.537 -2.771 -5.376 1.00 82.94 96 ASP A C 1
ATOM 766 O O . ASP A 1 96 ? 12.545 -1.985 -4.428 1.00 82.94 96 ASP A O 1
ATOM 770 N N . LYS A 1 97 ? 11.404 -3.148 -5.973 1.00 85.75 97 LYS A N 1
ATOM 771 C CA . LYS A 1 97 ? 10.062 -2.716 -5.568 1.00 85.75 97 LYS A CA 1
ATOM 772 C C . LYS A 1 97 ? 9.563 -3.420 -4.303 1.00 85.75 97 LYS A C 1
ATOM 774 O O . LYS A 1 97 ? 8.562 -2.982 -3.736 1.00 85.75 97 LYS A O 1
ATOM 779 N N . LYS A 1 98 ? 10.228 -4.490 -3.854 1.00 86.19 98 LYS A N 1
ATOM 780 C CA . LYS A 1 98 ? 9.837 -5.308 -2.697 1.00 86.19 98 LYS A CA 1
ATOM 781 C C . LYS A 1 98 ? 9.615 -4.479 -1.439 1.00 86.19 98 LYS A C 1
ATOM 783 O O . LYS A 1 98 ? 8.568 -4.584 -0.805 1.00 86.19 98 LYS A O 1
ATOM 788 N N . ASP A 1 99 ? 10.545 -3.580 -1.155 1.00 88.50 99 ASP A N 1
ATOM 789 C CA . ASP A 1 99 ? 10.497 -2.694 0.001 1.00 88.50 99 ASP A CA 1
ATOM 790 C C . ASP A 1 99 ? 9.280 -1.764 -0.004 1.00 88.50 99 ASP A C 1
ATOM 792 O O . ASP A 1 99 ? 8.738 -1.435 1.055 1.00 88.50 99 ASP A O 1
ATOM 796 N N . PHE A 1 100 ? 8.853 -1.318 -1.187 1.00 90.62 100 PHE A N 1
ATOM 797 C CA . PHE A 1 100 ? 7.633 -0.535 -1.341 1.00 90.62 100 PHE A CA 1
ATOM 798 C C . PHE A 1 100 ? 6.395 -1.413 -1.169 1.00 90.62 100 PHE A C 1
ATOM 800 O O . PHE A 1 100 ? 5.474 -1.035 -0.447 1.00 90.62 100 PHE A O 1
ATOM 807 N N . VAL A 1 101 ? 6.380 -2.591 -1.793 1.00 88.06 101 VAL A N 1
ATOM 808 C CA . VAL A 1 101 ? 5.255 -3.530 -1.739 1.00 88.06 101 VAL A CA 1
ATOM 809 C C . VAL A 1 101 ? 4.984 -3.993 -0.302 1.00 88.06 101 VAL A C 1
ATOM 811 O O . VAL A 1 101 ? 3.826 -4.031 0.113 1.00 88.06 101 VAL A O 1
ATOM 814 N N . GLU A 1 102 ? 6.015 -4.254 0.504 1.00 88.69 102 GLU A N 1
ATOM 815 C CA . GLU A 1 102 ? 5.866 -4.568 1.933 1.00 88.69 102 GLU A CA 1
ATOM 816 C C . GLU A 1 102 ? 5.253 -3.397 2.716 1.00 88.69 102 GLU A C 1
ATOM 818 O O . GLU A 1 102 ? 4.292 -3.573 3.471 1.00 88.69 102 GLU A O 1
ATOM 823 N N . LYS A 1 103 ? 5.743 -2.170 2.489 1.00 91.50 103 LYS A N 1
ATOM 824 C CA . LYS A 1 103 ? 5.205 -0.959 3.134 1.00 91.50 103 LYS A CA 1
ATOM 825 C C . LYS A 1 103 ? 3.756 -0.686 2.714 1.00 91.50 103 LYS A C 1
ATOM 827 O O . LYS A 1 103 ? 2.947 -0.291 3.551 1.00 91.50 103 LYS A O 1
ATOM 832 N N . PHE A 1 104 ? 3.414 -0.933 1.451 1.00 90.62 104 PHE A N 1
ATOM 833 C CA . PHE A 1 104 ? 2.051 -0.827 0.930 1.00 90.62 104 PHE A CA 1
ATOM 834 C C . PHE A 1 104 ? 1.121 -1.894 1.525 1.00 90.62 104 PHE A C 1
ATOM 836 O O . PHE A 1 104 ? -0.009 -1.589 1.899 1.00 90.62 104 PHE A O 1
ATOM 843 N N . THR A 1 105 ? 1.614 -3.121 1.705 1.00 87.38 105 THR A N 1
ATOM 844 C CA . THR A 1 105 ? 0.868 -4.205 2.366 1.00 87.38 105 THR A CA 1
ATOM 845 C C . THR A 1 105 ? 0.560 -3.863 3.822 1.00 87.38 105 THR A C 1
ATOM 847 O O . THR A 1 105 ? -0.557 -4.072 4.280 1.00 87.38 105 THR A O 1
ATOM 850 N N . ASN A 1 106 ? 1.505 -3.250 4.537 1.00 90.06 106 ASN A N 1
ATOM 851 C CA . ASN A 1 106 ? 1.256 -2.787 5.900 1.00 90.06 106 ASN A CA 1
ATOM 852 C C . ASN A 1 106 ? 0.153 -1.709 5.963 1.00 90.06 106 ASN A C 1
ATOM 854 O O . ASN A 1 106 ? -0.652 -1.707 6.889 1.00 90.06 106 ASN A O 1
ATOM 858 N N . ILE A 1 107 ? 0.077 -0.807 4.975 1.00 90.38 107 ILE A N 1
ATOM 859 C CA . ILE A 1 107 ? -1.019 0.177 4.882 1.00 90.38 107 ILE A CA 1
ATOM 860 C C . ILE A 1 107 ? -2.360 -0.539 4.707 1.00 90.38 107 ILE A C 1
ATOM 862 O O . ILE A 1 107 ? -3.300 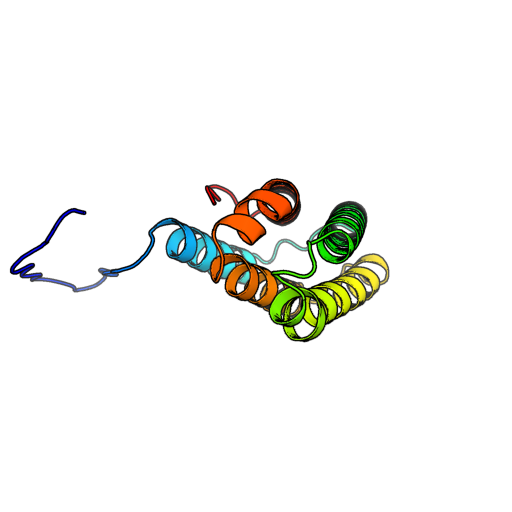-0.239 5.438 1.00 90.38 107 ILE A O 1
ATOM 866 N N . LEU A 1 108 ? -2.429 -1.500 3.782 1.00 86.75 108 LEU A N 1
ATOM 867 C CA . LEU A 1 108 ? -3.611 -2.334 3.566 1.00 86.75 108 LEU A CA 1
ATOM 868 C C . LEU A 1 108 ? -4.062 -3.009 4.867 1.00 86.75 108 LEU A C 1
ATOM 870 O O . LEU A 1 108 ? -5.211 -2.835 5.271 1.00 86.75 108 LEU A O 1
ATOM 874 N N . ASP A 1 109 ? -3.143 -3.686 5.559 1.00 85.62 109 ASP A N 1
ATOM 875 C CA . ASP A 1 109 ? -3.418 -4.390 6.813 1.00 85.62 109 ASP A CA 1
ATOM 876 C C . ASP A 1 109 ? -3.928 -3.442 7.914 1.00 85.62 109 ASP A C 1
ATOM 878 O O . ASP A 1 109 ? -4.828 -3.809 8.667 1.00 85.62 109 ASP A O 1
ATOM 882 N N . ILE A 1 110 ? -3.402 -2.213 8.009 1.00 87.19 110 ILE A N 1
ATOM 883 C CA . ILE A 1 110 ? -3.896 -1.198 8.958 1.00 87.19 110 ILE A CA 1
ATOM 884 C C . ILE A 1 110 ? -5.308 -0.747 8.579 1.00 87.19 110 ILE A C 1
ATOM 886 O O . ILE A 1 110 ? -6.186 -0.683 9.436 1.00 87.19 110 ILE A O 1
ATOM 890 N N . THR A 1 111 ? -5.538 -0.438 7.303 1.00 85.06 111 THR A N 1
ATOM 891 C CA . THR A 1 111 ? -6.826 0.094 6.832 1.00 85.06 111 THR A CA 1
ATOM 892 C C . THR A 1 111 ? -7.943 -0.939 6.914 1.00 85.06 111 THR A C 1
ATOM 894 O O . THR A 1 111 ? -9.078 -0.577 7.197 1.00 85.06 111 THR A O 1
ATOM 897 N N . ASN A 1 112 ? -7.612 -2.226 6.792 1.00 81.81 112 ASN A N 1
ATOM 898 C CA . ASN A 1 112 ? -8.561 -3.328 6.926 1.00 81.81 112 ASN A CA 1
ATOM 899 C C . ASN A 1 112 ? -9.006 -3.591 8.377 1.00 81.81 112 ASN A C 1
ATOM 901 O O . ASN A 1 112 ? -9.852 -4.446 8.613 1.00 81.81 112 ASN A O 1
ATOM 905 N N . LYS A 1 113 ? -8.444 -2.890 9.371 1.00 80.81 113 LYS A N 1
ATOM 906 C CA . LYS A 1 113 ? -8.908 -2.979 10.767 1.00 80.81 113 LYS A CA 1
ATOM 907 C C . LYS A 1 113 ? -10.203 -2.199 11.014 1.00 80.81 113 LYS A C 1
ATOM 909 O O . LYS A 1 113 ? -10.793 -2.355 12.078 1.00 80.81 113 LYS A O 1
ATOM 914 N N . SER A 1 114 ? -10.619 -1.337 10.081 1.00 80.50 114 SER A N 1
ATOM 915 C CA . SER A 1 114 ? -11.827 -0.518 10.205 1.00 80.50 114 SER A CA 1
ATOM 916 C C . SER A 1 114 ? -12.525 -0.349 8.858 1.00 80.50 114 SER A C 1
ATOM 918 O O . SER A 1 114 ? -11.983 0.272 7.941 1.00 80.50 114 SER A O 1
ATOM 920 N N . ASP A 1 115 ? -13.769 -0.823 8.781 1.00 77.75 115 ASP A N 1
ATOM 921 C CA . ASP A 1 115 ? -14.621 -0.724 7.589 1.00 77.75 115 ASP A CA 1
ATOM 922 C C . ASP A 1 115 ? -14.860 0.731 7.150 1.00 77.75 115 ASP A C 1
ATOM 924 O O . ASP A 1 115 ? -15.007 1.037 5.966 1.00 77.75 115 ASP A O 1
ATOM 928 N N . GLN A 1 116 ? -14.874 1.671 8.092 1.00 80.81 116 GLN A N 1
ATOM 929 C CA . GLN A 1 116 ? -15.065 3.083 7.767 1.00 80.81 116 GLN A CA 1
ATOM 930 C C . GLN A 1 116 ? -13.791 3.704 7.185 1.00 80.81 116 GLN A C 1
ATOM 932 O O . GLN A 1 116 ? -13.864 4.437 6.199 1.00 80.81 116 GLN A O 1
ATOM 937 N N . ILE A 1 117 ? -12.618 3.356 7.730 1.00 83.44 117 ILE A N 1
ATOM 938 C CA . ILE A 1 117 ? -11.332 3.821 7.196 1.00 83.44 117 ILE A CA 1
ATOM 939 C C . ILE A 1 117 ? -11.120 3.251 5.797 1.00 83.44 117 ILE A C 1
ATOM 941 O O . ILE A 1 117 ? -10.812 4.013 4.878 1.00 83.44 117 ILE A O 1
ATOM 945 N N . ILE A 1 118 ? -11.312 1.938 5.609 1.00 83.56 118 ILE A N 1
ATOM 946 C CA . ILE A 1 118 ? -11.106 1.308 4.302 1.00 83.56 118 ILE A CA 1
ATOM 947 C C . ILE A 1 118 ? -12.010 1.938 3.243 1.00 83.56 118 ILE A C 1
ATOM 949 O O . ILE A 1 118 ? -11.517 2.248 2.166 1.00 83.56 118 ILE A O 1
ATOM 953 N N . ASN A 1 119 ? -13.276 2.245 3.546 1.00 82.94 119 ASN A N 1
ATOM 954 C CA . ASN A 1 119 ? -14.179 2.902 2.595 1.00 82.94 119 ASN A CA 1
ATOM 955 C C . ASN A 1 119 ? -13.663 4.267 2.113 1.00 82.94 119 ASN A C 1
ATOM 957 O O . ASN A 1 119 ? -13.818 4.601 0.938 1.00 82.94 119 ASN A O 1
ATOM 961 N N . ILE A 1 120 ? -13.004 5.023 2.992 1.00 86.12 120 ILE A N 1
ATOM 962 C CA . ILE A 1 120 ? -12.428 6.334 2.676 1.00 86.12 120 ILE A CA 1
ATOM 963 C C . ILE A 1 120 ? -11.142 6.189 1.844 1.00 86.12 120 ILE A C 1
ATOM 965 O O . ILE A 1 120 ? -10.951 6.891 0.850 1.00 86.12 120 ILE A O 1
ATOM 969 N N . VAL A 1 121 ? -10.251 5.263 2.213 1.00 86.31 121 VAL A N 1
ATOM 970 C CA . VAL A 1 121 ? -8.919 5.144 1.587 1.00 86.31 121 VAL A CA 1
ATOM 971 C C . VAL A 1 121 ? -8.881 4.239 0.350 1.00 86.31 121 VAL A C 1
ATOM 973 O O . VAL A 1 121 ? -7.978 4.351 -0.487 1.00 86.31 121 VAL A O 1
ATOM 976 N N . LYS A 1 122 ? -9.864 3.351 0.199 1.00 85.00 122 LYS A N 1
ATOM 977 C CA . LYS A 1 122 ? -9.963 2.333 -0.856 1.00 85.00 122 LYS A CA 1
ATOM 978 C C . LYS A 1 122 ? -9.786 2.868 -2.274 1.00 85.00 122 LYS A C 1
ATOM 980 O O . LYS A 1 122 ? -9.039 2.235 -3.021 1.00 85.00 122 LYS A O 1
ATOM 985 N N . PRO A 1 123 ? -10.376 4.010 -2.682 1.00 87.81 123 PRO A N 1
ATOM 986 C CA . PRO A 1 123 ? -10.177 4.537 -4.032 1.00 87.81 123 PRO A CA 1
ATOM 987 C C . PRO A 1 123 ? -8.698 4.768 -4.369 1.00 87.81 123 PRO A C 1
ATOM 989 O O . PRO A 1 123 ? -8.268 4.492 -5.488 1.00 87.81 123 PRO A O 1
ATOM 992 N N . TYR A 1 124 ? -7.906 5.220 -3.395 1.00 89.31 124 TYR A N 1
ATOM 993 C CA . TYR A 1 124 ? -6.479 5.503 -3.561 1.00 89.31 124 TYR A CA 1
ATOM 994 C C . TYR A 1 124 ? -5.650 4.226 -3.536 1.00 89.31 124 TYR A C 1
ATOM 996 O O . TYR A 1 124 ? -4.790 4.026 -4.390 1.00 89.31 124 TYR A O 1
ATOM 1004 N N . ILE A 1 125 ? -5.959 3.320 -2.608 1.00 87.12 125 ILE A N 1
ATOM 1005 C CA . ILE A 1 125 ? -5.297 2.019 -2.510 1.00 87.12 125 ILE A CA 1
ATOM 1006 C C . ILE A 1 125 ? -5.492 1.216 -3.800 1.00 87.12 125 ILE A C 1
ATOM 1008 O O . ILE A 1 125 ? -4.518 0.726 -4.364 1.00 87.12 125 ILE A O 1
ATOM 1012 N N . VAL A 1 126 ? -6.718 1.138 -4.323 1.00 85.81 126 VAL A N 1
ATOM 1013 C CA . VAL A 1 126 ? -7.007 0.428 -5.579 1.00 85.81 126 VAL A CA 1
ATOM 1014 C C . VAL A 1 126 ? -6.255 1.052 -6.755 1.00 85.81 126 VAL A C 1
ATOM 1016 O O . VAL A 1 126 ? -5.744 0.324 -7.604 1.00 85.81 126 VAL A O 1
ATOM 1019 N N . LYS A 1 127 ? -6.153 2.385 -6.822 1.00 88.38 127 LYS A N 1
ATOM 1020 C CA . LYS A 1 127 ? -5.373 3.064 -7.868 1.00 88.38 127 LYS A CA 1
ATOM 1021 C C . LYS A 1 127 ? -3.888 2.733 -7.782 1.00 88.38 127 LYS A C 1
ATOM 1023 O O . LYS A 1 127 ? -3.319 2.320 -8.788 1.00 88.38 127 LYS A O 1
ATOM 1028 N N . ILE A 1 128 ? -3.282 2.865 -6.600 1.00 89.31 128 ILE A N 1
ATOM 1029 C CA . ILE A 1 128 ? -1.869 2.527 -6.376 1.00 89.31 128 ILE A CA 1
ATOM 1030 C C . ILE A 1 128 ? -1.617 1.085 -6.798 1.00 89.31 128 ILE A C 1
ATOM 1032 O O . ILE A 1 128 ? -0.701 0.814 -7.569 1.00 89.31 128 ILE A O 1
ATOM 1036 N N . ALA A 1 129 ? -2.480 0.180 -6.348 1.00 85.06 129 ALA A N 1
ATOM 1037 C CA . ALA A 1 129 ? -2.355 -1.234 -6.617 1.00 85.06 129 ALA A CA 1
ATOM 1038 C C . ALA A 1 129 ? -2.464 -1.551 -8.121 1.00 85.06 129 ALA A C 1
ATOM 1040 O O . ALA A 1 129 ? -1.646 -2.301 -8.647 1.00 85.06 129 ALA A O 1
ATOM 1041 N N . LYS A 1 130 ? -3.384 -0.901 -8.846 1.00 84.75 130 LYS A N 1
ATOM 1042 C CA . LYS A 1 130 ? -3.472 -1.001 -10.312 1.00 84.75 130 LYS A CA 1
ATOM 1043 C C . LYS A 1 130 ? -2.206 -0.509 -11.009 1.00 84.75 130 LYS A C 1
ATOM 1045 O O . LYS A 1 130 ? -1.740 -1.174 -11.928 1.00 84.75 130 LYS A O 1
ATOM 1050 N N . ILE A 1 131 ? -1.649 0.626 -10.578 1.00 87.06 131 ILE A N 1
ATOM 1051 C CA . ILE A 1 131 ? -0.436 1.205 -11.178 1.00 87.06 131 ILE A CA 1
ATOM 1052 C C . ILE A 1 131 ? 0.750 0.242 -11.042 1.00 87.06 131 ILE A C 1
ATOM 1054 O O . ILE A 1 131 ? 1.520 0.081 -11.985 1.00 87.06 131 ILE A O 1
ATOM 1058 N N . ILE A 1 132 ? 0.869 -0.440 -9.901 1.00 82.69 132 ILE A N 1
ATOM 1059 C CA . ILE A 1 132 ? 1.937 -1.423 -9.667 1.00 82.69 132 ILE A CA 1
ATOM 1060 C C . ILE A 1 132 ? 1.613 -2.826 -10.197 1.00 82.69 132 ILE A C 1
ATOM 1062 O O . ILE A 1 132 ? 2.396 -3.738 -9.971 1.00 82.69 132 ILE A O 1
ATOM 1066 N N . GLY A 1 133 ? 0.492 -3.025 -10.896 1.00 77.75 133 GLY A N 1
ATOM 1067 C CA . GLY A 1 133 ? 0.154 -4.305 -11.529 1.00 77.75 133 GLY A CA 1
ATOM 1068 C C . GLY A 1 133 ? -0.574 -5.318 -10.639 1.00 77.75 133 GLY A C 1
ATOM 1069 O O . GLY A 1 133 ? -0.712 -6.478 -11.023 1.00 77.75 133 GLY A O 1
ATOM 1070 N N . LEU A 1 134 ? -1.095 -4.907 -9.480 1.00 72.75 134 LEU A N 1
ATOM 1071 C CA . LEU A 1 134 ? -2.029 -5.719 -8.701 1.00 72.75 134 LEU A CA 1
ATOM 1072 C C . LEU A 1 134 ? -3.435 -5.598 -9.308 1.00 72.75 134 LEU A C 1
ATOM 1074 O O . LEU A 1 134 ? -4.154 -4.615 -9.114 1.00 72.75 134 LEU A O 1
ATOM 1078 N N . SER A 1 135 ? -3.823 -6.612 -10.076 1.00 58.16 135 SER A N 1
ATOM 1079 C CA . SER A 1 135 ? -5.158 -6.740 -10.669 1.00 58.16 135 SER A CA 1
ATOM 1080 C C . SER A 1 135 ? -6.102 -7.524 -9.745 1.00 58.16 135 SER A C 1
ATOM 1082 O O . SER A 1 135 ? -5.659 -8.266 -8.877 1.00 58.16 135 SER A O 1
ATOM 1084 N N . GLY A 1 136 ? -7.419 -7.333 -9.880 1.00 51.47 136 GLY A N 1
ATOM 1085 C CA . GLY A 1 136 ? -8.417 -8.104 -9.116 1.00 51.47 136 GLY A CA 1
ATOM 1086 C C . GLY A 1 136 ? -8.638 -7.673 -7.661 1.00 51.47 136 GLY A C 1
ATOM 1087 O O . GLY A 1 136 ? -9.265 -8.405 -6.904 1.00 51.47 136 GLY A O 1
ATOM 1088 N N . ILE A 1 137 ? -8.155 -6.496 -7.260 1.00 54.72 137 ILE A N 1
ATOM 1089 C CA . ILE A 1 137 ? -8.403 -5.958 -5.919 1.00 54.72 137 ILE A CA 1
ATOM 1090 C C . ILE A 1 137 ? -9.819 -5.387 -5.859 1.00 54.72 137 ILE A C 1
ATOM 1092 O O . ILE A 1 137 ? -10.079 -4.280 -6.335 1.00 54.72 137 ILE A O 1
ATOM 1096 N N . GLN A 1 138 ? -10.726 -6.159 -5.270 1.00 52.38 138 GLN A N 1
ATOM 1097 C CA . GLN A 1 138 ? -11.978 -5.666 -4.715 1.00 52.38 138 GLN A CA 1
ATOM 1098 C C . GLN A 1 138 ? -11.745 -5.550 -3.210 1.00 52.38 138 GLN A C 1
ATOM 1100 O O . GLN A 1 138 ? -11.691 -6.555 -2.520 1.00 52.38 138 GLN A O 1
ATOM 1105 N N . LEU A 1 139 ? -11.463 -4.340 -2.724 1.00 54.88 139 LEU A N 1
ATOM 1106 C CA . LEU A 1 139 ? -11.619 -4.025 -1.297 1.00 54.88 139 LEU A CA 1
ATOM 1107 C C . LEU A 1 139 ? -13.099 -3.762 -1.016 1.00 54.88 139 LEU A C 1
ATOM 1109 O O . LEU A 1 139 ? -13.904 -3.836 -1.975 1.00 54.88 139 LEU A O 1
#

Foldseek 3Di:
DDDDDDDDDPDCVVHDDDDDDVLLVLQVVLLVVLQVDPDQADLVLLVQLLVLLVVLLVLLVVDDCVCVCLSPVQQNVLSVQLNVVSVVCNVPSPDRCNSNSVSLSSNVVSQVVDPVSCVSNVVSSVSSCVSSPSPDRDD

Radius of gyration: 16.87 Å; chains: 1; bounding box: 40×49×33 Å

Secondary structure (DSSP, 8-state):
------------TT-----S-HHHHHHHHHHHHHHH---PPPHHHHHHHHHHHHHHHHHHHTS-GGGHHIIIIIIHHHHHHHHHHHHHHHH-TTS-SHHHHHHHHHHHHHHTT-HHHHHHHHHHHHHHHHHTT------

Organism: NCBI:txid472963

pLDDT: mean 78.84, std 15.22, range [40.62, 94.81]

Sequence (139 aa):
MSNFVGINIKDTSNSNITLGDGNLLLIRQNISKLLESEAKPSKETWENVHKEIINLRNIVKELTDEYEVIRDEQLTPAVSKAKREVEKLVENSHLDKKDFVEKFTNILDITNKSDQIINIVKPYIVKIAKIIGLSGIQL